Protein AF-A0ABD5WV24-F1 (afdb_monomer)

Radius of gyration: 16.75 Å; Cα contacts (8 Å, |Δi|>4): 108; chains: 1; bounding box: 37×49×31 Å

Secondary structure (DSSP, 8-state):
-PPP---S-PPPPHHHHHTSTT--PPEEEEE--SSS--EEEEEEE-TTSSSEE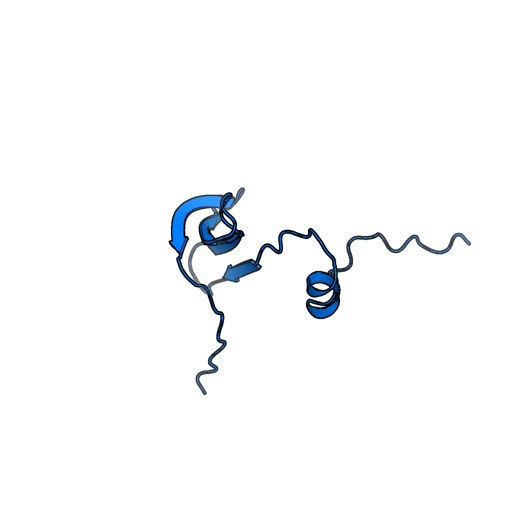EEEEEE-SSSEEEEEEEEES----------

Sequence (83 aa):
MTPDSDGPDRPLPIEELLDTPDQSLVYELKLEPNSGLPRKLAIEPATDGEKWTLHEFEYNGCIWRQVGSEQLDEFSTQVTAEG

Nearest PDB structures (foldseek):
  4hgy-assembly1_E  TM=6.249E-01  e=7.973E-01  Streptomyces caelestis
  7wzg-assembly1_A  TM=6.748E-01  e=1.471E+00  Streptomyces sp.
  4r80-assembly2_B  TM=4.178E-01  e=5.522E-01  synthetic construct
  5kph-assembly1_A  TM=4.249E-01  e=7.973E-01  synthetic construct
  3en8-assembly1_A-2  TM=3.722E-01  e=3.260E+00  Paraburkholderia xenovorans LB400

Structure (mmCIF, N/CA/C/O backbone):
data_AF-A0ABD5WV24-F1
#
_entry.id   AF-A0ABD5WV24-F1
#
loop_
_atom_site.group_PDB
_atom_site.id
_atom_site.type_symbol
_atom_site.label_atom_id
_atom_site.label_alt_id
_atom_site.label_comp_id
_atom_site.label_asym_id
_atom_site.label_entity_id
_atom_site.label_seq_id
_atom_site.pdbx_PDB_ins_code
_atom_site.Cartn_x
_atom_site.Cartn_y
_atom_site.Cartn_z
_atom_site.occupancy
_atom_site.B_iso_or_equiv
_atom_site.auth_seq_id
_atom_site.auth_comp_id
_atom_site.auth_asym_id
_atom_site.auth_atom_id
_atom_site.pdbx_PDB_model_num
ATOM 1 N N . MET A 1 1 ? 18.692 40.702 -3.225 1.00 40.75 1 MET A N 1
ATOM 2 C CA . MET A 1 1 ? 18.715 39.457 -2.436 1.00 40.75 1 MET A CA 1
ATOM 3 C C . MET A 1 1 ? 17.276 39.148 -2.084 1.00 40.75 1 MET A C 1
ATOM 5 O O . MET A 1 1 ? 16.736 39.748 -1.168 1.00 40.75 1 MET A O 1
ATOM 9 N N . THR A 1 2 ? 16.614 38.353 -2.912 1.00 45.94 2 THR A N 1
ATOM 10 C CA . THR A 1 2 ? 15.305 37.776 -2.599 1.00 45.94 2 THR A CA 1
ATOM 11 C C . THR A 1 2 ? 15.565 36.544 -1.737 1.00 45.94 2 THR A C 1
ATOM 13 O O . THR A 1 2 ? 16.398 35.739 -2.151 1.00 45.94 2 THR A O 1
ATOM 16 N N . PRO A 1 3 ? 14.959 36.406 -0.546 1.00 49.41 3 PRO A N 1
ATOM 17 C CA . PRO A 1 3 ? 15.037 35.148 0.177 1.00 49.41 3 PRO A CA 1
ATOM 18 C C . PRO A 1 3 ? 14.350 34.085 -0.678 1.00 49.41 3 PRO A C 1
ATOM 20 O O . PRO A 1 3 ? 13.238 34.305 -1.168 1.00 49.41 3 PRO A O 1
ATOM 23 N N . ASP A 1 4 ? 15.065 32.989 -0.913 1.00 47.59 4 ASP A N 1
ATOM 24 C CA . ASP A 1 4 ? 14.558 31.817 -1.606 1.00 47.59 4 ASP A CA 1
ATOM 25 C C . ASP A 1 4 ? 13.221 31.414 -0.978 1.00 47.59 4 ASP A C 1
ATOM 27 O O . ASP A 1 4 ? 13.114 31.197 0.230 1.00 47.59 4 ASP A O 1
ATOM 31 N N . SER A 1 5 ? 12.178 31.397 -1.80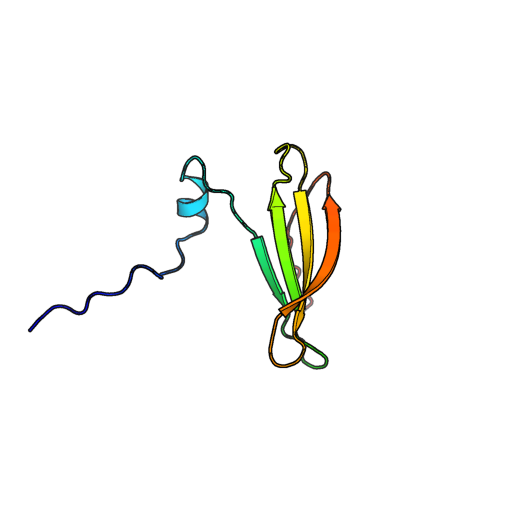8 1.00 49.28 5 SER A N 1
ATOM 32 C CA . SER A 1 5 ? 10.905 30.780 -1.464 1.00 49.28 5 SER A CA 1
ATOM 33 C C . SER A 1 5 ? 11.144 29.279 -1.385 1.00 49.28 5 SER A C 1
ATOM 35 O O . SER A 1 5 ? 11.077 28.583 -2.395 1.00 49.28 5 SER A O 1
ATOM 37 N N . ASP A 1 6 ? 11.488 28.819 -0.186 1.00 49.25 6 ASP A N 1
ATOM 38 C CA . ASP A 1 6 ? 11.419 27.418 0.207 1.00 49.25 6 ASP A CA 1
ATOM 39 C C . ASP A 1 6 ? 9.973 26.962 -0.047 1.00 49.25 6 ASP A C 1
ATOM 41 O O . ASP A 1 6 ? 9.022 27.488 0.536 1.00 49.25 6 ASP A O 1
ATOM 45 N N . GLY A 1 7 ? 9.798 26.124 -1.069 1.00 48.44 7 GLY A N 1
ATOM 46 C CA . GLY A 1 7 ? 8.489 25.735 -1.584 1.00 48.44 7 GLY A CA 1
ATOM 47 C C . GLY A 1 7 ? 7.677 24.931 -0.558 1.00 48.44 7 GLY A C 1
ATOM 48 O O . GLY A 1 7 ? 8.252 24.291 0.318 1.00 48.44 7 GLY A O 1
ATOM 49 N N . PRO A 1 8 ? 6.338 24.912 -0.673 1.00 48.00 8 PRO A N 1
ATOM 50 C CA . PRO A 1 8 ? 5.438 24.312 0.319 1.00 48.00 8 PRO A CA 1
ATOM 51 C C . PRO A 1 8 ? 5.436 22.769 0.376 1.00 48.00 8 PRO A C 1
ATOM 53 O O . PRO A 1 8 ? 4.601 22.204 1.070 1.00 48.00 8 PRO A O 1
ATOM 56 N N . ASP A 1 9 ? 6.358 22.070 -0.291 1.00 54.78 9 ASP A N 1
ATOM 57 C CA . ASP A 1 9 ? 6.366 20.598 -0.388 1.00 54.78 9 ASP A CA 1
ATOM 58 C C . ASP A 1 9 ? 7.278 19.918 0.645 1.00 54.78 9 ASP A C 1
ATOM 60 O O . ASP A 1 9 ? 7.825 18.836 0.411 1.00 54.78 9 ASP A O 1
ATOM 64 N N . ARG A 1 10 ? 7.472 20.530 1.818 1.00 58.69 10 ARG A N 1
ATOM 65 C CA . ARG A 1 10 ? 8.081 19.797 2.930 1.00 58.69 10 ARG A CA 1
ATOM 66 C C . ARG A 1 10 ? 7.041 18.809 3.478 1.00 58.69 10 ARG A C 1
ATOM 68 O O . ARG A 1 10 ? 5.976 19.261 3.895 1.00 58.69 10 ARG A O 1
ATOM 75 N N . PRO A 1 11 ? 7.339 17.495 3.549 1.00 56.88 11 PRO A N 1
ATOM 76 C CA . PRO A 1 11 ? 6.463 16.544 4.223 1.00 56.88 11 PRO A CA 1
ATOM 77 C C . PRO A 1 11 ? 6.253 16.996 5.668 1.00 56.88 11 PRO A C 1
ATOM 79 O O . PRO A 1 11 ? 7.229 17.202 6.399 1.00 56.88 11 PRO A O 1
ATOM 82 N N . LEU A 1 12 ? 4.994 17.189 6.058 1.00 66.88 12 LEU A N 1
ATOM 83 C CA . LEU A 1 12 ? 4.649 17.511 7.435 1.00 66.88 12 LEU A CA 1
ATOM 84 C C . LEU A 1 12 ? 4.924 16.294 8.338 1.00 66.88 12 LEU A C 1
ATOM 86 O O . LEU A 1 12 ? 4.807 15.152 7.877 1.00 66.88 12 LEU A O 1
ATOM 90 N N . PRO A 1 13 ? 5.299 16.511 9.610 1.00 70.44 13 PRO A N 1
ATOM 91 C CA . PRO A 1 13 ? 5.320 15.451 10.612 1.00 70.44 13 PRO A CA 1
ATOM 92 C C . PRO A 1 13 ? 3.949 14.771 10.704 1.00 70.44 13 PRO A C 1
ATOM 94 O O . PRO A 1 13 ? 2.915 15.422 10.539 1.00 70.44 13 PRO A O 1
ATOM 97 N N . ILE A 1 14 ? 3.933 13.468 10.996 1.00 64.44 14 ILE A N 1
ATOM 98 C CA . ILE A 1 14 ? 2.685 12.694 11.106 1.00 64.44 14 ILE A CA 1
ATOM 99 C C . ILE A 1 14 ? 1.779 13.293 12.189 1.00 64.44 14 ILE A C 1
ATOM 101 O O . ILE A 1 14 ? 0.567 13.343 12.017 1.00 64.44 14 ILE A O 1
ATOM 105 N N . GLU A 1 15 ? 2.362 13.804 13.270 1.00 68.12 15 GLU A N 1
ATOM 106 C CA . GLU A 1 15 ? 1.644 14.422 14.384 1.00 68.12 15 GLU A CA 1
ATOM 107 C C . GLU A 1 15 ? 0.859 15.670 13.946 1.00 68.12 15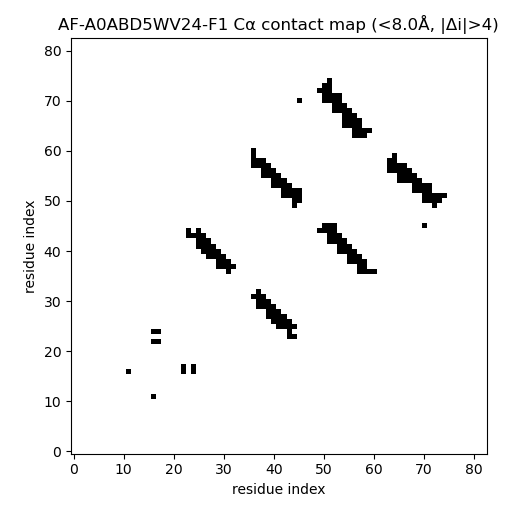 GLU A C 1
ATOM 109 O O . GLU A 1 15 ? -0.281 15.855 14.357 1.00 68.12 15 GLU A O 1
ATOM 114 N N . GLU A 1 16 ? 1.428 16.488 13.056 1.00 67.94 16 GLU A N 1
ATOM 115 C CA . GLU A 1 16 ? 0.774 17.700 12.538 1.00 67.94 16 GLU A CA 1
ATOM 116 C C . GLU A 1 16 ? -0.322 17.372 11.512 1.00 67.94 16 GLU A C 1
ATOM 118 O O . GLU A 1 16 ? -1.344 18.058 11.432 1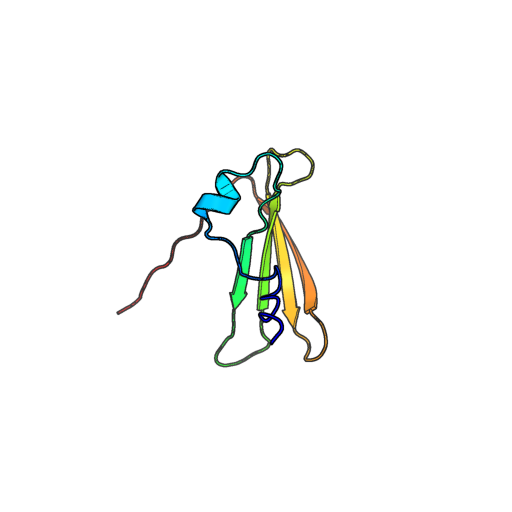.00 67.94 16 GLU A O 1
ATOM 123 N N . LEU A 1 17 ? -0.134 16.297 10.744 1.00 66.00 17 LEU A N 1
ATOM 124 C CA . LEU A 1 17 ? -1.137 15.793 9.806 1.00 66.00 17 LEU A CA 1
ATOM 125 C C . LEU A 1 17 ? -2.356 15.210 10.536 1.00 66.00 17 LEU A C 1
ATOM 127 O O . LEU A 1 17 ? -3.487 15.441 10.115 1.00 66.00 17 LEU A O 1
ATOM 131 N N . LEU A 1 18 ? -2.136 14.506 11.651 1.00 64.25 18 LEU A N 1
ATOM 132 C CA . LEU A 1 18 ? -3.198 13.932 12.488 1.00 64.25 18 LEU A CA 1
ATOM 133 C C . LEU A 1 18 ? -4.054 14.998 13.187 1.00 64.25 18 LEU A C 1
ATOM 135 O O . LEU A 1 18 ? -5.250 14.787 13.374 1.00 64.25 18 LEU A O 1
ATOM 139 N N . ASP A 1 19 ? -3.460 16.139 13.541 1.00 62.56 19 ASP A N 1
ATOM 140 C CA . ASP A 1 19 ? -4.159 17.258 14.187 1.00 62.56 19 ASP A CA 1
ATOM 141 C C . ASP A 1 19 ? -4.929 18.147 13.193 1.00 62.56 19 ASP A C 1
ATOM 143 O O . ASP A 1 19 ? -5.648 19.063 13.607 1.00 62.56 19 ASP A O 1
ATOM 147 N N . THR A 1 20 ? -4.812 17.894 11.883 1.00 63.75 20 THR A N 1
ATOM 148 C CA . THR A 1 20 ? -5.525 18.673 10.868 1.00 63.75 20 THR A CA 1
ATOM 149 C C . THR A 1 20 ? -6.918 18.079 10.616 1.00 63.75 20 THR A C 1
ATOM 151 O O . THR A 1 20 ? -7.026 17.006 10.018 1.00 63.75 20 THR A O 1
ATOM 154 N N . PRO A 1 21 ? -8.010 18.756 11.025 1.00 54.00 21 PRO A N 1
ATOM 155 C CA . PRO A 1 21 ? -9.360 18.263 10.768 1.00 54.00 21 PRO A CA 1
ATOM 156 C C . PRO A 1 21 ? -9.631 18.166 9.257 1.00 54.00 21 PRO A C 1
ATOM 158 O O . PRO A 1 21 ? -9.171 19.007 8.485 1.00 54.00 21 PRO A O 1
ATOM 161 N N . ASP A 1 22 ? -10.392 17.144 8.851 1.00 59.94 22 ASP A N 1
ATOM 162 C CA . ASP A 1 22 ? -10.793 16.843 7.462 1.00 59.94 22 ASP A CA 1
ATOM 163 C C . ASP A 1 22 ? -9.675 16.431 6.479 1.00 59.94 22 ASP A C 1
ATOM 165 O O . ASP A 1 22 ? -9.920 16.342 5.271 1.00 59.94 22 ASP A O 1
ATOM 169 N N . GLN A 1 23 ? -8.462 16.103 6.941 1.00 60.94 23 GLN A N 1
ATOM 170 C CA . GLN A 1 23 ? -7.480 15.455 6.065 1.00 60.94 23 GLN A CA 1
ATOM 171 C C . GLN A 1 23 ? -7.714 13.943 5.981 1.00 60.94 23 GLN A C 1
ATOM 173 O O . GLN A 1 23 ? -7.554 13.206 6.951 1.00 60.94 23 GLN A O 1
ATOM 178 N N . SER A 1 24 ? -8.040 13.461 4.778 1.00 62.72 24 SER A N 1
ATOM 179 C CA . SER A 1 24 ? -7.935 12.037 4.456 1.00 62.72 24 SER A CA 1
ATOM 180 C C . SER A 1 24 ? -6.455 11.666 4.400 1.00 62.72 24 SER A C 1
ATOM 182 O O . SER A 1 24 ? -5.775 11.931 3.407 1.00 62.72 24 SER A O 1
ATOM 184 N N . LEU A 1 25 ? -5.945 11.081 5.480 1.00 64.81 25 LEU A N 1
ATOM 185 C CA . LEU A 1 25 ? -4.573 10.597 5.540 1.00 64.81 25 LEU A CA 1
ATOM 186 C C . LEU A 1 25 ? -4.442 9.338 4.684 1.00 64.81 25 LEU A C 1
ATOM 188 O O . LEU A 1 25 ? -5.066 8.315 4.959 1.00 64.81 25 LEU A O 1
ATOM 192 N N . VAL A 1 26 ? -3.622 9.427 3.638 1.00 71.19 26 VAL A N 1
ATOM 193 C CA . VAL A 1 26 ? -3.252 8.281 2.805 1.00 71.19 26 VAL A CA 1
ATOM 194 C C . VAL A 1 26 ? -1.923 7.739 3.307 1.00 71.19 26 VAL A C 1
ATOM 196 O O . VAL A 1 26 ? -0.907 8.436 3.277 1.00 71.19 26 VAL A O 1
ATOM 199 N N . TYR A 1 27 ? -1.918 6.482 3.739 1.00 72.19 27 TYR A N 1
ATOM 200 C CA . TYR A 1 27 ? -0.681 5.779 4.062 1.00 72.19 27 TYR A CA 1
ATOM 201 C C . TYR A 1 27 ? -0.099 5.170 2.790 1.00 72.19 27 TYR A C 1
ATOM 203 O O . TYR A 1 27 ? -0.729 4.319 2.166 1.00 72.19 27 TYR A O 1
ATOM 211 N N . GLU A 1 28 ? 1.113 5.583 2.412 1.00 80.38 28 GLU A N 1
ATOM 212 C CA . GLU A 1 28 ? 1.845 5.010 1.281 1.00 80.38 28 GLU A CA 1
ATOM 213 C C . GLU A 1 28 ? 3.105 4.282 1.766 1.00 80.38 28 GLU A C 1
ATOM 215 O O . GLU A 1 28 ? 4.009 4.893 2.335 1.00 80.38 28 GLU A O 1
ATOM 220 N N . LEU A 1 29 ? 3.193 2.977 1.492 1.00 79.88 29 LEU A N 1
ATOM 221 C CA . LEU A 1 29 ? 4.402 2.182 1.704 1.00 79.88 29 LEU A CA 1
ATOM 222 C C . LEU A 1 29 ? 5.045 1.870 0.353 1.00 79.88 29 LEU A C 1
ATOM 224 O O . LEU A 1 29 ? 4.461 1.172 -0.479 1.00 79.88 29 LEU A O 1
ATOM 228 N N . LYS A 1 30 ? 6.269 2.359 0.143 1.00 80.38 30 LYS A N 1
ATOM 229 C CA . LYS A 1 30 ? 7.101 2.000 -1.012 1.00 80.38 30 LYS A CA 1
ATOM 230 C C . LYS A 1 30 ? 8.043 0.862 -0.641 1.00 80.38 30 LYS A C 1
ATOM 232 O O . LYS A 1 30 ? 8.813 0.967 0.309 1.00 80.38 30 LYS A O 1
ATOM 237 N N . LEU A 1 31 ? 7.985 -0.212 -1.418 1.00 75.69 31 LEU A N 1
ATOM 238 C CA . LEU A 1 31 ? 8.870 -1.362 -1.309 1.00 75.69 31 LEU A CA 1
ATOM 239 C C . LEU A 1 31 ? 9.820 -1.346 -2.507 1.00 75.69 31 LEU A C 1
ATOM 241 O O . LEU A 1 31 ? 9.403 -1.550 -3.652 1.00 75.69 31 LEU A O 1
ATOM 245 N N . GLU A 1 32 ? 11.098 -1.106 -2.232 1.00 80.50 32 GLU A N 1
ATOM 246 C CA . GLU A 1 32 ? 12.185 -1.172 -3.208 1.00 80.50 32 GLU A CA 1
ATOM 247 C C . GLU A 1 32 ? 12.942 -2.489 -3.003 1.00 80.50 32 GLU A C 1
ATOM 249 O O . GLU A 1 32 ? 13.846 -2.566 -2.169 1.00 80.50 32 GLU A O 1
ATOM 254 N N . PRO A 1 33 ? 12.543 -3.579 -3.678 1.00 74.69 33 PRO A N 1
ATOM 255 C CA . PRO A 1 33 ? 13.193 -4.859 -3.469 1.00 74.69 33 PRO A CA 1
ATOM 256 C C . PRO A 1 33 ? 14.596 -4.856 -4.089 1.00 74.69 33 PRO A C 1
AT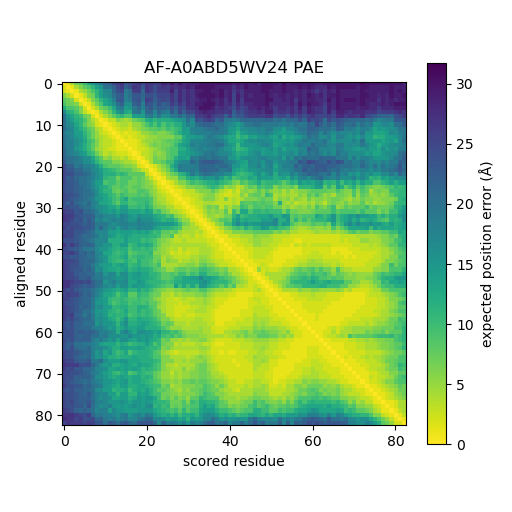OM 258 O O . PRO A 1 33 ? 14.821 -4.281 -5.152 1.00 74.69 33 PRO A O 1
ATOM 261 N N . ASN A 1 34 ? 15.522 -5.610 -3.488 1.00 71.38 34 ASN A N 1
ATOM 262 C CA . ASN A 1 34 ? 16.853 -5.854 -4.066 1.00 71.38 34 ASN A CA 1
ATOM 263 C C . ASN A 1 34 ? 16.791 -6.559 -5.442 1.00 71.38 34 ASN A C 1
ATOM 265 O O . ASN A 1 34 ? 17.761 -6.549 -6.196 1.00 71.38 34 ASN A O 1
ATOM 269 N N . SER A 1 35 ? 15.654 -7.184 -5.770 1.00 67.12 35 SER A N 1
ATOM 270 C CA . SER A 1 35 ? 15.369 -7.812 -7.062 1.00 67.12 35 SER A CA 1
ATOM 271 C C . SER A 1 35 ? 13.864 -7.825 -7.350 1.00 67.12 35 SER A C 1
ATOM 273 O O . SER A 1 35 ? 13.081 -8.125 -6.452 1.00 67.12 35 SER A O 1
ATOM 275 N N . GLY A 1 36 ? 13.462 -7.597 -8.603 1.00 77.62 36 GLY A N 1
ATOM 276 C CA . GLY A 1 36 ? 12.055 -7.544 -9.026 1.00 77.62 36 GLY A CA 1
ATOM 277 C C . GLY A 1 36 ? 11.599 -6.125 -9.379 1.00 77.62 36 GLY A C 1
ATOM 278 O O . GLY A 1 36 ? 12.408 -5.203 -9.426 1.00 77.62 36 GLY A O 1
ATOM 279 N N . LEU A 1 37 ? 10.307 -5.957 -9.674 1.00 83.50 37 LEU A N 1
ATOM 280 C CA . LEU A 1 37 ? 9.726 -4.639 -9.939 1.00 83.50 37 LEU A CA 1
ATOM 281 C C . LEU A 1 37 ? 9.368 -3.940 -8.616 1.00 83.50 37 LEU A C 1
ATOM 283 O O . LEU A 1 37 ? 8.819 -4.603 -7.730 1.00 83.50 37 LEU A O 1
ATOM 287 N N . PRO A 1 38 ? 9.630 -2.625 -8.472 1.00 89.62 38 PRO A N 1
ATOM 288 C CA . PRO A 1 38 ? 9.185 -1.856 -7.316 1.00 89.62 38 PRO A CA 1
ATOM 289 C C . PRO A 1 38 ? 7.678 -1.974 -7.095 1.00 89.62 38 PRO A C 1
ATOM 291 O O . PRO A 1 38 ? 6.892 -1.999 -8.052 1.00 89.62 38 PRO A O 1
ATOM 294 N N . ARG A 1 39 ? 7.280 -2.010 -5.823 1.00 89.88 39 ARG A N 1
ATOM 295 C CA . ARG A 1 39 ? 5.876 -2.081 -5.415 1.00 89.88 39 ARG A CA 1
ATOM 296 C C . ARG A 1 39 ? 5.524 -0.948 -4.475 1.00 89.88 39 ARG A C 1
ATOM 298 O O . ARG A 1 39 ? 6.369 -0.423 -3.752 1.00 89.88 39 ARG A O 1
ATOM 305 N N . LYS A 1 40 ? 4.256 -0.573 -4.502 1.00 90.94 40 LYS A N 1
ATOM 306 C CA . LYS A 1 40 ? 3.706 0.482 -3.666 1.00 90.94 40 LYS A CA 1
ATOM 307 C C . LYS A 1 40 ? 2.341 0.047 -3.165 1.00 90.94 40 LYS A C 1
ATOM 309 O O . LYS A 1 40 ? 1.533 -0.432 -3.956 1.00 90.94 40 LYS A O 1
ATOM 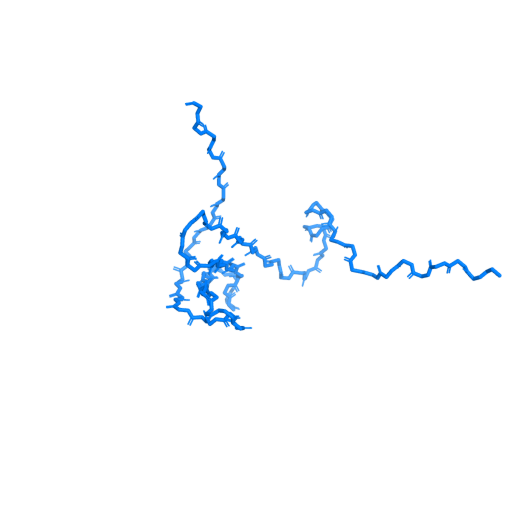314 N N . LEU A 1 41 ? 2.102 0.220 -1.875 1.00 90.38 41 LEU A N 1
ATOM 315 C CA . LEU A 1 41 ? 0.801 0.024 -1.248 1.00 90.38 41 LEU A CA 1
ATOM 316 C C . LEU A 1 41 ? 0.266 1.394 -0.843 1.00 90.38 41 LEU A C 1
ATOM 318 O O . LEU A 1 41 ? 1.020 2.183 -0.273 1.00 90.38 41 LEU A O 1
ATOM 322 N N . ALA A 1 42 ? -0.995 1.679 -1.153 1.00 90.69 42 ALA A N 1
ATOM 323 C CA . ALA A 1 42 ? -1.698 2.856 -0.654 1.00 90.69 42 ALA A CA 1
ATOM 324 C C . ALA A 1 42 ? -2.928 2.409 0.131 1.00 90.69 42 ALA A C 1
ATOM 326 O O . ALA A 1 42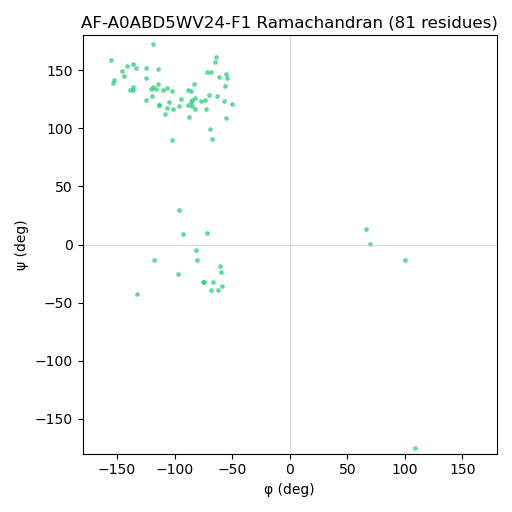 ? -3.660 1.535 -0.331 1.00 90.69 42 ALA A O 1
ATOM 327 N N . ILE A 1 43 ? -3.136 2.988 1.307 1.00 89.81 43 ILE A N 1
ATOM 328 C CA . ILE A 1 43 ? -4.273 2.681 2.171 1.00 89.81 43 ILE A CA 1
ATOM 329 C C . ILE A 1 43 ? -4.996 3.980 2.473 1.00 89.81 43 ILE A C 1
ATOM 331 O O . ILE A 1 43 ? -4.391 4.938 2.959 1.00 89.81 43 ILE A O 1
ATOM 335 N N . GLU A 1 44 ? -6.284 3.996 2.156 1.00 88.12 44 GLU A N 1
ATOM 336 C CA . GLU A 1 44 ? -7.160 5.150 2.322 1.00 88.12 44 GLU A CA 1
ATOM 337 C C . GLU A 1 44 ? -8.484 4.731 2.974 1.00 88.12 44 GLU A C 1
ATOM 339 O O . GLU A 1 44 ? -8.904 3.576 2.819 1.00 88.12 44 GLU A O 1
ATOM 344 N N . PRO A 1 45 ? -9.151 5.634 3.710 1.00 85.75 45 PRO A N 1
ATOM 345 C CA . PRO A 1 45 ? -10.498 5.381 4.196 1.00 85.75 45 PRO A CA 1
ATOM 346 C C . PRO A 1 45 ? -11.433 5.056 3.026 1.00 85.75 45 PRO A C 1
ATOM 348 O O . PRO A 1 45 ? -11.404 5.713 1.983 1.00 85.75 45 PRO A O 1
ATOM 351 N N . ALA A 1 46 ? -12.283 4.047 3.194 1.00 81.50 46 ALA A N 1
ATOM 352 C CA . ALA A 1 46 ? -13.377 3.807 2.268 1.00 81.50 46 ALA A CA 1
ATOM 353 C C . ALA A 1 46 ? -14.368 4.984 2.308 1.00 81.50 46 ALA A C 1
ATOM 355 O O . ALA A 1 46 ? -14.410 5.761 3.260 1.00 81.50 46 ALA A O 1
ATOM 356 N N . THR A 1 47 ? -15.200 5.118 1.273 1.00 77.75 47 THR A N 1
ATOM 357 C CA . THR A 1 47 ? -16.167 6.227 1.162 1.00 77.75 47 THR A CA 1
ATOM 358 C C . THR A 1 47 ? -17.169 6.281 2.322 1.00 77.75 47 THR A C 1
ATOM 360 O O . THR A 1 47 ? -17.722 7.342 2.598 1.00 77.75 47 THR A O 1
ATOM 363 N N . ASP A 1 48 ? -17.410 5.152 2.994 1.00 78.69 48 ASP A N 1
ATOM 364 C CA . ASP A 1 48 ? -18.262 5.065 4.184 1.00 78.69 48 ASP A CA 1
ATOM 365 C C . ASP A 1 48 ? -17.558 5.496 5.484 1.00 78.69 48 ASP A C 1
ATOM 367 O O . ASP A 1 48 ? -18.231 5.737 6.482 1.00 78.69 48 ASP A O 1
ATOM 371 N N . GLY A 1 49 ? -16.228 5.631 5.476 1.00 73.25 49 GLY A N 1
ATOM 372 C CA . GLY A 1 49 ? -15.416 5.981 6.641 1.00 73.25 49 GLY A CA 1
ATOM 373 C C . GLY A 1 49 ? -15.322 4.888 7.712 1.00 73.25 49 GLY A C 1
ATOM 374 O O . GLY A 1 49 ? -14.666 5.108 8.728 1.00 73.25 49 GLY A O 1
ATOM 375 N N . GLU A 1 50 ? -15.953 3.729 7.509 1.00 82.56 50 GLU A N 1
ATOM 376 C CA . GLU A 1 50 ? -15.951 2.617 8.471 1.00 82.56 50 GLU A CA 1
ATOM 377 C C . GLU A 1 50 ? -14.889 1.569 8.135 1.00 82.56 50 GLU A C 1
ATOM 379 O O . GLU A 1 50 ? -14.418 0.854 9.019 1.00 82.56 50 GLU A O 1
ATOM 384 N N . LYS A 1 51 ? -14.510 1.482 6.859 1.00 88.50 51 LYS A N 1
ATOM 385 C CA . LYS A 1 51 ? -13.522 0.530 6.347 1.00 88.50 51 LYS A CA 1
ATOM 386 C C . LYS A 1 51 ? -12.331 1.251 5.733 1.00 88.50 51 LYS A C 1
ATOM 388 O O . LYS A 1 51 ? -12.343 2.461 5.513 1.00 88.50 51 LYS A O 1
ATOM 393 N N . TRP A 1 52 ? -11.321 0.473 5.380 1.00 88.50 52 TRP A N 1
ATOM 394 C CA . TRP A 1 52 ? -10.170 0.922 4.609 1.00 88.50 52 TRP A CA 1
ATOM 395 C C . TRP A 1 52 ? -10.141 0.229 3.251 1.00 88.50 52 TRP A C 1
ATOM 397 O O . TRP A 1 52 ? -10.606 -0.902 3.105 1.00 88.50 52 TRP A O 1
ATOM 407 N N . THR A 1 53 ? -9.572 0.897 2.254 1.00 92.12 53 THR A N 1
ATOM 408 C CA . THR A 1 53 ? -9.257 0.288 0.960 1.00 92.12 53 THR A CA 1
ATOM 409 C C . THR A 1 53 ? -7.746 0.234 0.797 1.00 92.12 53 THR A C 1
ATOM 411 O O . THR A 1 53 ? -7.076 1.267 0.810 1.00 92.12 53 THR A O 1
ATOM 414 N N . LEU A 1 54 ? -7.212 -0.976 0.644 1.00 92.56 54 LEU A N 1
ATOM 415 C CA . LEU A 1 54 ? -5.837 -1.217 0.226 1.00 92.56 54 LEU A CA 1
ATOM 416 C C . LEU A 1 54 ? -5.780 -1.212 -1.300 1.00 92.56 54 LEU A C 1
ATOM 418 O O . LEU A 1 54 ? -6.557 -1.898 -1.963 1.00 92.56 54 LEU A O 1
ATOM 422 N N . HIS A 1 55 ? -4.817 -0.487 -1.855 1.00 94.88 55 HIS A N 1
ATOM 423 C CA . HIS A 1 55 ? -4.494 -0.479 -3.276 1.00 94.88 55 HIS A CA 1
ATOM 424 C C . HIS A 1 55 ? -3.060 -0.941 -3.482 1.00 94.88 55 HIS A C 1
ATOM 426 O O . HIS A 1 55 ? -2.125 -0.381 -2.904 1.00 94.88 55 HIS A O 1
ATOM 432 N N . GLU A 1 56 ? -2.878 -1.927 -4.355 1.00 94.94 56 GLU A N 1
ATOM 433 C CA . GLU A 1 56 ? -1.555 -2.420 -4.724 1.00 94.94 56 GLU A CA 1
ATOM 434 C C . GLU A 1 56 ? -1.140 -1.879 -6.085 1.00 94.94 56 GLU A C 1
ATOM 436 O O . GLU A 1 56 ? -1.882 -1.992 -7.065 1.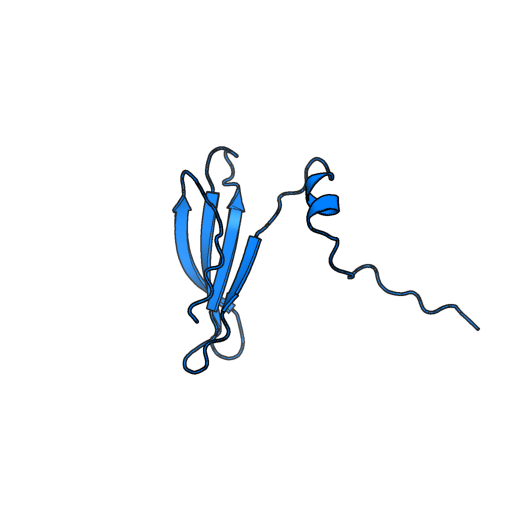00 94.94 56 GLU A O 1
ATOM 441 N N . PHE A 1 57 ? 0.082 -1.360 -6.172 1.00 95.00 57 PHE A N 1
ATOM 442 C CA . PHE A 1 57 ? 0.667 -0.878 -7.412 1.00 95.00 57 PHE A CA 1
ATOM 443 C C . PHE A 1 57 ? 2.003 -1.553 -7.704 1.00 95.00 57 PHE A C 1
ATOM 445 O O . PHE A 1 57 ? 2.833 -1.769 -6.818 1.00 95.00 57 PHE A O 1
ATOM 452 N N . GLU A 1 58 ? 2.241 -1.803 -8.985 1.00 94.56 58 GLU A N 1
ATOM 453 C CA . GLU A 1 58 ? 3.513 -2.291 -9.507 1.00 94.56 58 GLU A CA 1
ATOM 454 C C . GLU A 1 58 ? 4.083 -1.273 -10.496 1.00 94.56 58 GLU A C 1
ATOM 456 O O . GLU A 1 58 ? 3.358 -0.744 -11.348 1.00 94.56 58 GLU A O 1
ATOM 461 N N . TYR A 1 59 ? 5.381 -0.990 -10.393 1.00 91.12 59 TYR A N 1
ATOM 462 C CA . TYR A 1 59 ? 6.064 -0.128 -11.350 1.00 91.12 59 TYR A CA 1
ATOM 463 C C . TYR A 1 59 ? 6.544 -0.940 -12.550 1.00 91.12 59 TYR A C 1
ATOM 465 O O . TYR A 1 59 ? 7.329 -1.872 -12.402 1.00 91.12 59 TYR A O 1
ATOM 473 N N . ASN A 1 60 ? 6.121 -0.571 -13.757 1.00 88.19 60 ASN A N 1
ATOM 474 C CA . ASN A 1 60 ? 6.509 -1.283 -14.982 1.00 88.19 60 ASN A CA 1
ATOM 475 C C . ASN A 1 60 ? 7.757 -0.706 -15.682 1.00 88.19 60 ASN A C 1
ATOM 477 O O . ASN A 1 60 ? 8.044 -1.082 -16.817 1.00 88.19 60 ASN A O 1
ATOM 481 N N . GLY A 1 61 ? 8.466 0.228 -15.043 1.00 87.00 61 GLY A N 1
ATOM 482 C CA . GLY A 1 61 ? 9.596 0.949 -15.638 1.00 87.00 61 GLY A CA 1
ATOM 483 C C . GLY A 1 61 ? 9.254 2.351 -16.154 1.00 87.00 61 GLY A C 1
ATOM 484 O O . GLY A 1 61 ? 10.171 3.131 -16.404 1.00 87.00 61 GLY A O 1
ATOM 485 N N . CYS A 1 62 ? 7.967 2.701 -16.274 1.00 91.75 62 CYS A N 1
ATOM 486 C CA . CYS A 1 62 ? 7.528 4.042 -16.688 1.00 91.75 62 CYS A CA 1
ATOM 487 C C . CYS A 1 62 ? 6.424 4.622 -15.800 1.00 91.75 62 CYS A C 1
ATOM 489 O O . CYS A 1 62 ? 6.459 5.803 -15.467 1.00 91.75 62 CYS A O 1
ATOM 491 N N . ILE A 1 63 ? 5.433 3.807 -15.436 1.00 91.00 63 ILE A N 1
ATOM 492 C CA . ILE A 1 63 ? 4.277 4.234 -14.645 1.00 91.00 63 ILE A CA 1
ATOM 493 C C . ILE A 1 63 ? 3.958 3.213 -13.556 1.00 91.00 63 ILE A C 1
ATOM 495 O O . ILE A 1 63 ? 4.253 2.020 -13.679 1.00 91.00 63 ILE A O 1
ATOM 499 N N . TRP A 1 64 ? 3.314 3.693 -12.498 1.00 93.31 64 TRP A N 1
ATOM 500 C CA . TRP A 1 64 ? 2.655 2.837 -11.521 1.00 93.31 64 TRP A CA 1
ATOM 501 C C . TRP A 1 64 ? 1.331 2.350 -12.104 1.00 93.31 64 TRP A C 1
ATOM 503 O O . TRP A 1 64 ? 0.487 3.162 -12.484 1.00 93.31 64 TRP A O 1
ATOM 513 N N . ARG A 1 65 ? 1.146 1.031 -12.173 1.00 95.00 65 ARG A N 1
ATOM 514 C CA . ARG A 1 65 ? -0.143 0.417 -12.514 1.00 95.00 65 ARG A CA 1
ATOM 515 C C . ARG A 1 65 ? -0.763 -0.183 -11.265 1.00 95.00 65 ARG A C 1
ATOM 517 O O . ARG A 1 65 ? -0.064 -0.863 -10.520 1.00 95.00 65 ARG A O 1
ATOM 524 N N . GLN A 1 66 ? -2.055 0.042 -11.050 1.00 95.50 66 GLN A N 1
ATOM 525 C CA . GLN A 1 66 ? -2.775 -0.682 -10.010 1.00 95.50 66 GLN A CA 1
ATOM 526 C C . GLN A 1 66 ? -2.930 -2.142 -10.442 1.00 95.50 66 GLN A C 1
ATOM 528 O O . GLN A 1 66 ? -3.348 -2.420 -11.568 1.00 95.50 66 GLN A O 1
ATOM 533 N N . VAL A 1 67 ? -2.544 -3.062 -9.566 1.00 95.88 67 VAL A N 1
ATOM 534 C CA . VAL A 1 67 ? -2.579 -4.513 -9.799 1.00 95.88 67 VAL A CA 1
ATOM 535 C C . VAL A 1 67 ? -3.499 -5.242 -8.823 1.00 95.88 67 VAL A C 1
ATOM 537 O O . VAL A 1 67 ? -3.854 -6.387 -9.088 1.00 95.88 67 VAL A O 1
ATOM 540 N N . GLY A 1 68 ? -3.925 -4.578 -7.744 1.00 95.00 68 GLY A N 1
ATOM 541 C CA . GLY A 1 68 ? -4.807 -5.149 -6.731 1.00 95.00 68 GLY A CA 1
ATOM 542 C C . GLY A 1 68 ? -5.600 -4.091 -5.965 1.00 95.00 68 GLY A C 1
ATOM 543 O O . GLY A 1 68 ? -5.242 -2.907 -5.949 1.00 95.00 68 GLY A O 1
ATOM 544 N N . SER A 1 69 ? -6.701 -4.532 -5.360 1.00 95.12 69 SER A N 1
ATOM 545 C CA . SER A 1 69 ? -7.500 -3.755 -4.414 1.00 95.12 69 SER A CA 1
ATOM 546 C C . SER A 1 69 ? -8.236 -4.689 -3.453 1.00 95.12 69 SER A C 1
ATOM 548 O O . SER A 1 69 ? -8.757 -5.718 -3.888 1.00 95.12 69 SER A O 1
ATOM 550 N N . GLU A 1 70 ? -8.286 -4.326 -2.174 1.00 94.44 70 GLU A N 1
ATOM 551 C CA . GLU A 1 70 ? -8.960 -5.090 -1.121 1.00 94.44 70 GLU A CA 1
ATOM 552 C C . GLU A 1 70 ? -9.614 -4.150 -0.096 1.00 94.44 70 GLU A C 1
ATOM 554 O O . GLU A 1 70 ? -9.075 -3.086 0.209 1.00 94.44 70 GLU A O 1
ATOM 559 N N . GLN A 1 71 ? -10.775 -4.545 0.441 1.00 93.19 71 GLN A N 1
ATOM 560 C CA . GLN A 1 71 ? -11.375 -3.879 1.600 1.00 93.19 71 GLN A CA 1
ATOM 561 C C . GLN A 1 71 ? -10.860 -4.498 2.896 1.00 93.19 71 GLN A C 1
ATOM 563 O O . GLN A 1 71 ? -10.905 -5.715 3.060 1.00 93.19 71 GLN A O 1
ATOM 568 N N . LEU A 1 72 ? -10.455 -3.647 3.833 1.00 89.19 72 LEU A N 1
ATOM 569 C CA . LEU A 1 72 ? -9.999 -4.037 5.159 1.00 89.19 72 LEU A CA 1
ATOM 570 C C . LEU A 1 72 ? -10.956 -3.473 6.212 1.00 89.19 72 LEU A C 1
ATOM 572 O O . LEU A 1 72 ? -11.305 -2.293 6.169 1.00 89.19 72 LEU A O 1
ATOM 576 N N . ASP A 1 73 ? -11.358 -4.306 7.170 1.00 89.12 73 ASP A N 1
ATOM 577 C CA . ASP A 1 73 ? -12.143 -3.849 8.323 1.00 89.12 73 ASP A CA 1
ATOM 578 C C . ASP A 1 73 ? -11.266 -3.071 9.325 1.00 89.12 73 ASP A C 1
ATOM 580 O O . ASP A 1 73 ? -11.725 -2.126 9.957 1.00 89.12 73 ASP A O 1
ATOM 584 N N . GLU A 1 74 ? -9.983 -3.427 9.438 1.00 84.44 74 GLU A N 1
ATOM 585 C CA . GLU A 1 74 ? -8.994 -2.765 10.294 1.00 84.44 74 GLU A CA 1
ATOM 586 C C . GLU A 1 74 ? -7.611 -2.793 9.621 1.00 84.44 74 GLU A C 1
ATOM 588 O O . GLU A 1 74 ? -7.289 -3.725 8.881 1.00 84.44 74 GLU A O 1
ATOM 593 N N . PHE A 1 75 ? -6.775 -1.782 9.885 1.00 79.56 75 PHE A N 1
ATOM 594 C CA . PHE A 1 75 ? -5.392 -1.717 9.412 1.00 79.56 75 PHE A CA 1
ATOM 595 C C . PHE A 1 75 ? -4.443 -1.237 10.519 1.00 79.56 75 PHE A C 1
ATOM 597 O O . PHE A 1 75 ? -4.721 -0.261 11.212 1.00 79.56 75 PHE A O 1
ATOM 604 N N . SER A 1 76 ? -3.289 -1.897 10.653 1.00 80.19 76 SER A N 1
ATOM 605 C CA . SER A 1 76 ? -2.185 -1.460 11.513 1.00 80.19 76 SER A CA 1
ATOM 606 C C . SER A 1 76 ? -0.834 -1.736 10.846 1.00 80.19 76 SER A C 1
ATOM 608 O O . SER A 1 76 ? -0.710 -2.636 10.014 1.00 80.19 76 SER A O 1
ATOM 610 N N . THR A 1 77 ? 0.192 -0.955 11.199 1.00 73.56 77 THR A N 1
ATOM 611 C CA . THR A 1 77 ? 1.573 -1.172 10.739 1.00 73.56 77 THR A CA 1
ATOM 612 C C . THR A 1 77 ? 2.475 -1.545 11.906 1.00 73.56 77 THR A C 1
ATOM 614 O O . THR A 1 77 ? 2.399 -0.954 12.982 1.00 73.56 77 THR A O 1
ATOM 617 N N . GLN A 1 78 ? 3.358 -2.517 11.686 1.00 75.56 78 GLN A N 1
ATOM 618 C CA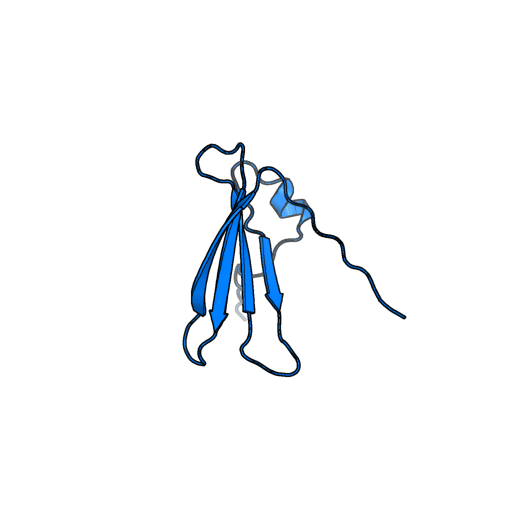 . GLN A 1 78 ? 4.407 -2.883 12.631 1.00 75.56 78 GLN A CA 1
ATOM 619 C C . GLN A 1 78 ? 5.714 -3.098 11.869 1.00 75.56 78 GLN A C 1
ATOM 621 O O . GLN A 1 78 ? 5.739 -3.781 10.848 1.00 75.56 78 GLN A O 1
ATOM 626 N N . VAL A 1 79 ? 6.807 -2.523 12.372 1.00 69.81 79 VAL A N 1
ATOM 627 C CA . VAL A 1 79 ? 8.156 -2.765 11.850 1.00 69.81 79 VAL A CA 1
ATOM 628 C C . VAL A 1 79 ? 8.851 -3.756 12.776 1.00 69.81 79 VAL A C 1
ATOM 630 O O . VAL A 1 79 ? 9.079 -3.461 13.948 1.00 69.81 79 VAL A O 1
ATOM 633 N N . THR A 1 80 ? 9.192 -4.931 12.256 1.00 73.81 80 THR A N 1
ATOM 634 C CA . THR A 1 80 ? 10.021 -5.921 12.953 1.00 73.81 80 THR A CA 1
ATOM 635 C C . THR A 1 80 ? 11.420 -5.922 12.350 1.00 73.81 80 THR A C 1
ATOM 637 O O . THR A 1 80 ? 11.572 -6.137 11.150 1.00 73.81 80 THR A O 1
ATOM 640 N N . ALA A 1 81 ? 12.443 -5.688 13.172 1.00 68.00 81 ALA A N 1
ATOM 641 C CA . ALA A 1 81 ? 13.829 -5.899 12.775 1.00 68.00 81 ALA A CA 1
ATOM 642 C C . ALA A 1 81 ? 14.213 -7.353 13.079 1.00 68.00 81 ALA A C 1
ATOM 644 O O . ALA A 1 81 ? 14.154 -7.769 14.236 1.00 68.00 81 ALA A O 1
ATOM 645 N N . GLU A 1 82 ? 14.596 -8.118 12.059 1.00 64.88 82 GLU A N 1
ATOM 646 C CA . GLU A 1 82 ? 15.291 -9.391 12.262 1.00 64.88 82 GLU A CA 1
ATOM 647 C C . GLU A 1 82 ? 16.790 -9.096 12.408 1.00 64.88 82 GLU A C 1
ATOM 649 O O . GLU A 1 82 ? 17.369 -8.391 11.577 1.00 64.88 82 GLU A O 1
ATOM 654 N N . GLY A 1 83 ? 17.378 -9.547 13.519 1.00 52.62 83 GLY A N 1
ATOM 655 C CA . GLY A 1 83 ? 18.800 -9.387 13.848 1.00 52.62 83 GLY A CA 1
ATOM 656 C C . GLY A 1 83 ? 19.635 -10.610 13.503 1.00 52.62 83 GLY A C 1
ATOM 657 O O . GLY A 1 83 ? 19.049 -11.704 13.348 1.00 52.62 83 GLY A O 1
#

Solvent-accessible surface area (backbone atoms only — not comparable to full-atom values): 5537 Å² total; per-residue (Å²): 136,79,80,80,79,79,68,91,82,66,83,73,56,69,71,63,55,70,70,39,85,92,63,85,69,67,51,72,50,78,45,80,58,100,69,78,67,41,36,37,39,39,38,34,70,32,99,84,68,71,37,32,33,42,36,33,29,40,39,79,88,85,52,77,41,80,76,47,74,46,82,34,79,75,87,87,86,84,90,80,85,85,130

Organism: NCBI:txid3031996

Foldseek 3Di:
DDPDPPDPPDDDDPVVQVPDPPDFDKDKDWDDDPDDWTKIWIWTQDPVNQWIKIWIWTDPPPDTDTDDIDIGNDDDDDDDDDD

Mean predicted aligned error: 11.4 Å

pLDDT: mean 76.12, std 15.15, range [40.75, 95.88]